Protein AF-A0A4Z0NTD2-F1 (afdb_monomer_lite)

pLDDT: mean 90.2, std 16.69, range [30.52, 98.62]

Radius of gyration: 15.89 Å; chains: 1; bounding box: 42×33×43 Å

Secondary structure (DSSP, 8-state):
-HHHHHHHHHTTS---HHHHHHH-HHHHHHHHTTSSSSHHHHIIIIITTTT--SS-----HHHHHHH-HHHHHHHHTTSSS-HHHHIIIIITTTT--SSTT--S----SS-------

Foldseek 3Di:
DPLVVQLVLLLPQDADQVQQCVV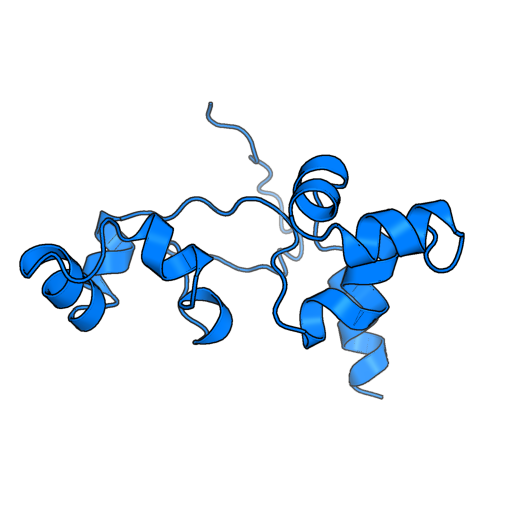PVVVVVCCVVVVAVTSSRCCSVPVVVVLHDRDQDAAPQVQQCVVPVVVVVCCVVVVDVGSSRCCNPPCVVVVHDRDPPDDSRCPDPDDDDPDPD

Organism: NCBI:txid1141884

Sequence (117 aa):
MFFGILQQMLQHVPVDEVWYLDRHRDVQEAVAAGAFASAKDHFVKHGYFEGKLPYAIPVDEAFYLDAYPDVREAIRTGAIASAQLHFLQSGYKEGRVPHAGFSLFTLDRGQHDPAAA

Structure (mmCIF, N/CA/C/O backbone):
data_AF-A0A4Z0NTD2-F1
#
_entry.id   AF-A0A4Z0NTD2-F1
#
loop_
_atom_site.group_PDB
_atom_site.id
_atom_site.type_symbol
_atom_site.label_atom_id
_atom_site.label_alt_id
_atom_site.label_comp_id
_atom_site.label_asym_id
_atom_site.label_entity_id
_atom_site.label_seq_id
_atom_site.pdbx_PDB_ins_code
_atom_site.Cartn_x
_atom_site.Cartn_y
_atom_site.Cartn_z
_atom_site.occupancy
_atom_site.B_iso_or_equiv
_atom_site.auth_seq_id
_atom_site.auth_comp_id
_atom_site.auth_asym_id
_atom_site.auth_atom_id
_atom_site.pdbx_PDB_model_num
ATOM 1 N N . MET A 1 1 ? 21.279 13.776 -4.341 1.00 68.50 1 MET A N 1
ATOM 2 C CA . MET A 1 1 ? 21.932 12.832 -3.405 1.00 68.50 1 MET A CA 1
ATOM 3 C C . MET A 1 1 ? 20.939 11.966 -2.620 1.00 68.50 1 MET A C 1
ATOM 5 O O . MET A 1 1 ? 21.203 10.782 -2.528 1.00 68.50 1 MET A O 1
ATOM 9 N N . PHE A 1 2 ? 19.792 12.464 -2.127 1.00 74.44 2 PHE A N 1
ATOM 10 C CA . PHE A 1 2 ? 18.828 11.644 -1.354 1.00 74.44 2 PHE A CA 1
ATOM 11 C C . PHE A 1 2 ? 17.975 10.664 -2.193 1.00 74.44 2 PHE A C 1
ATOM 13 O O . PHE A 1 2 ? 17.858 9.495 -1.843 1.00 74.44 2 PHE A O 1
ATOM 20 N N . PHE A 1 3 ? 17.434 11.112 -3.333 1.00 80.31 3 PHE A N 1
ATOM 21 C CA . PHE A 1 3 ? 16.529 10.304 -4.170 1.00 80.31 3 PHE A CA 1
ATOM 22 C C . PHE A 1 3 ? 17.156 8.983 -4.654 1.00 80.31 3 PHE A C 1
ATOM 24 O O . PHE A 1 3 ? 16.527 7.934 -4.573 1.00 80.31 3 PHE A O 1
ATOM 31 N N . GLY A 1 4 ? 18.427 9.010 -5.069 1.00 85.00 4 GLY A N 1
ATOM 32 C CA . GLY A 1 4 ? 19.141 7.805 -5.506 1.00 85.00 4 GLY A CA 1
ATOM 33 C C . GLY A 1 4 ? 19.393 6.796 -4.381 1.00 85.00 4 GLY A C 1
ATOM 34 O O . GLY A 1 4 ? 19.269 5.597 -4.607 1.00 85.00 4 GLY A O 1
ATOM 35 N N . ILE A 1 5 ? 19.675 7.265 -3.157 1.00 88.69 5 ILE A N 1
ATOM 36 C CA . ILE A 1 5 ? 19.852 6.381 -1.990 1.00 88.69 5 ILE A CA 1
ATOM 37 C C . ILE A 1 5 ? 18.536 5.669 -1.675 1.00 88.69 5 ILE A C 1
ATOM 39 O O . ILE A 1 5 ? 18.520 4.457 -1.478 1.00 88.69 5 ILE A O 1
ATOM 43 N N . LEU A 1 6 ? 17.421 6.404 -1.690 1.00 89.88 6 LEU A N 1
ATOM 44 C CA . LEU A 1 6 ? 16.105 5.825 -1.444 1.00 89.88 6 LEU A CA 1
ATOM 45 C C . LEU A 1 6 ? 15.725 4.794 -2.513 1.00 89.88 6 LEU A C 1
ATOM 47 O O . LEU A 1 6 ? 15.288 3.701 -2.166 1.00 89.88 6 LEU A O 1
ATOM 51 N N . GLN A 1 7 ? 15.943 5.089 -3.797 1.00 91.12 7 GLN A N 1
ATOM 52 C CA . GLN A 1 7 ? 15.717 4.107 -4.863 1.00 91.12 7 GLN A CA 1
ATOM 53 C C . GLN A 1 7 ? 16.568 2.851 -4.671 1.00 91.12 7 GLN A C 1
ATOM 55 O O . GLN A 1 7 ? 16.072 1.745 -4.870 1.00 91.12 7 GLN A O 1
ATOM 60 N N . GLN A 1 8 ? 17.816 2.994 -4.223 1.00 91.06 8 GLN A N 1
ATOM 61 C CA . GLN A 1 8 ? 18.668 1.848 -3.929 1.00 91.06 8 GLN A CA 1
ATOM 62 C C . GLN A 1 8 ? 18.148 1.019 -2.749 1.00 91.06 8 GLN A C 1
ATOM 64 O O . GLN A 1 8 ? 18.185 -0.205 -2.806 1.00 91.06 8 GLN A O 1
ATOM 69 N N . MET A 1 9 ? 17.576 1.648 -1.721 1.00 91.56 9 MET A N 1
ATOM 70 C CA . MET A 1 9 ? 16.888 0.921 -0.648 1.00 91.56 9 MET A CA 1
ATOM 71 C C . MET A 1 9 ? 15.627 0.210 -1.155 1.00 91.56 9 MET A C 1
ATOM 73 O O . MET A 1 9 ? 15.386 -0.942 -0.804 1.00 91.56 9 MET A O 1
ATOM 77 N N . LEU A 1 10 ? 14.852 0.858 -2.029 1.00 93.69 10 LEU A N 1
ATOM 78 C CA . LEU A 1 10 ? 13.655 0.272 -2.637 1.00 93.69 10 LEU A CA 1
ATOM 79 C C . LEU A 1 10 ? 13.974 -0.961 -3.491 1.00 93.69 10 LEU A C 1
ATOM 81 O O . LEU A 1 10 ? 13.126 -1.847 -3.606 1.00 93.69 10 LEU A O 1
ATOM 85 N N . GLN A 1 11 ? 15.191 -1.083 -4.035 1.00 93.19 11 GLN A N 1
ATOM 86 C CA . GLN A 1 11 ? 15.626 -2.307 -4.720 1.00 93.19 11 GLN A CA 1
ATOM 87 C C . GLN A 1 11 ? 15.611 -3.538 -3.803 1.00 93.19 11 GLN A C 1
ATOM 89 O O . GLN A 1 11 ? 15.371 -4.640 -4.287 1.00 93.19 11 GLN A O 1
ATOM 94 N N . HIS A 1 12 ? 15.737 -3.369 -2.487 1.00 92.00 12 HIS A N 1
ATOM 95 C CA . HIS A 1 12 ? 15.694 -4.477 -1.529 1.00 92.00 12 HIS A CA 1
ATOM 96 C C . HIS A 1 12 ? 14.287 -4.812 -1.010 1.00 92.00 12 HIS A C 1
ATOM 98 O O . HIS A 1 12 ? 14.110 -5.830 -0.352 1.00 92.00 12 HIS A O 1
ATOM 104 N N . VAL A 1 13 ? 13.273 -4.002 -1.327 1.00 93.12 13 VAL A N 1
ATOM 105 C CA . VAL A 1 13 ? 11.882 -4.265 -0.920 1.00 93.12 13 VAL A CA 1
ATOM 106 C C . VAL A 1 13 ? 11.290 -5.385 -1.784 1.00 93.12 13 VAL A C 1
ATOM 108 O O . VAL A 1 13 ? 11.265 -5.225 -3.002 1.00 93.12 13 VAL A O 1
ATOM 111 N N . PRO A 1 14 ? 10.800 -6.508 -1.242 1.00 94.06 14 PRO A N 1
ATOM 112 C CA . PRO A 1 14 ? 10.147 -7.517 -2.074 1.00 94.06 14 PRO A CA 1
ATOM 113 C C . PRO A 1 14 ? 8.936 -6.908 -2.797 1.00 94.06 14 PRO A C 1
ATOM 115 O O . PRO A 1 14 ? 8.257 -6.046 -2.250 1.00 94.06 14 PRO A O 1
ATOM 118 N N . VAL A 1 15 ? 8.691 -7.320 -4.040 1.00 96.31 15 VAL A N 1
ATOM 119 C CA . VAL A 1 15 ? 7.509 -6.928 -4.821 1.00 96.31 15 VAL A CA 1
ATOM 120 C C . VAL A 1 15 ? 6.876 -8.208 -5.333 1.00 96.31 15 VAL A C 1
ATOM 122 O O . VAL A 1 15 ? 7.556 -9.017 -5.963 1.00 96.31 15 VAL A O 1
ATOM 125 N N . ASP A 1 16 ? 5.593 -8.394 -5.048 1.00 97.62 16 ASP A N 1
ATOM 126 C CA . ASP A 1 16 ? 4.817 -9.480 -5.634 1.00 97.62 16 ASP A CA 1
ATOM 127 C C . ASP A 1 16 ? 4.374 -9.041 -7.031 1.00 97.62 16 ASP A C 1
ATOM 129 O O . ASP A 1 16 ? 3.454 -8.239 -7.189 1.00 97.62 16 ASP A O 1
ATOM 133 N N . GLU A 1 17 ? 5.079 -9.539 -8.045 1.00 96.94 17 GLU A N 1
ATOM 134 C CA . GLU A 1 17 ? 4.854 -9.190 -9.449 1.00 96.94 17 GLU A CA 1
ATOM 135 C C . GLU A 1 17 ? 3.402 -9.442 -9.880 1.00 96.94 17 GLU A C 1
ATOM 137 O O . GLU A 1 17 ? 2.785 -8.584 -10.510 1.00 96.94 17 GLU A O 1
ATOM 142 N N . VAL A 1 18 ? 2.820 -10.586 -9.513 1.00 97.56 18 VAL A N 1
ATOM 143 C CA . VAL A 1 18 ? 1.462 -10.943 -9.947 1.00 97.56 18 VAL A CA 1
ATOM 144 C C . VAL A 1 18 ? 0.441 -10.061 -9.242 1.00 97.56 18 VAL A C 1
ATOM 146 O O . VAL A 1 18 ? -0.410 -9.456 -9.894 1.00 97.56 18 VAL A O 1
ATOM 149 N N . TRP A 1 19 ? 0.548 -9.941 -7.919 1.00 96.88 19 TRP A N 1
ATOM 150 C CA . TRP A 1 19 ? -0.380 -9.148 -7.116 1.00 96.88 19 TRP A CA 1
ATOM 151 C C . TRP A 1 19 ? -0.364 -7.668 -7.501 1.00 96.88 19 TRP A C 1
ATOM 153 O O . TRP A 1 19 ? -1.415 -7.021 -7.546 1.00 96.88 19 TRP A O 1
ATOM 163 N N . TYR A 1 20 ? 0.827 -7.132 -7.774 1.00 97.94 20 TYR A N 1
ATOM 164 C CA . TYR A 1 20 ? 1.011 -5.730 -8.119 1.00 97.94 20 TYR A CA 1
ATOM 165 C C . TYR A 1 20 ? 0.393 -5.403 -9.477 1.00 97.94 20 TYR A C 1
ATOM 167 O O . TYR A 1 20 ? -0.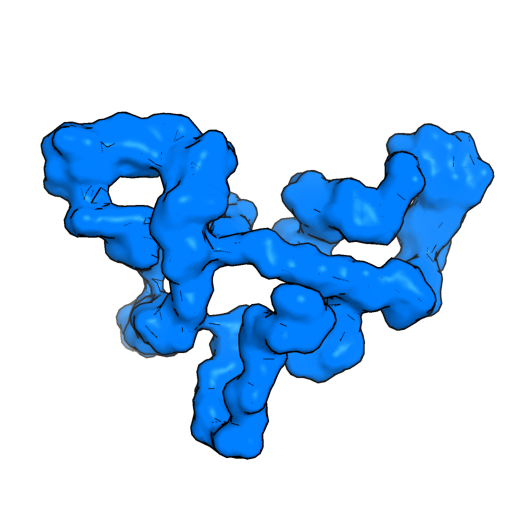343 -4.424 -9.596 1.00 97.94 20 TYR A O 1
ATOM 175 N N . LEU A 1 21 ? 0.654 -6.228 -10.495 1.00 97.81 21 LEU A N 1
ATOM 176 C CA . LEU A 1 21 ? 0.136 -6.000 -11.846 1.00 97.81 21 LEU A CA 1
ATOM 177 C C . LEU A 1 21 ? -1.377 -6.228 -11.928 1.00 97.81 21 LEU A C 1
ATOM 179 O O . LEU A 1 21 ? -2.058 -5.476 -12.618 1.00 97.81 21 LEU A O 1
ATOM 183 N N . ASP A 1 22 ? -1.919 -7.192 -11.178 1.00 97.31 22 ASP A N 1
ATOM 184 C CA . ASP A 1 22 ? -3.369 -7.423 -11.085 1.00 97.31 22 ASP A CA 1
ATOM 185 C C . ASP A 1 22 ? -4.122 -6.200 -10.523 1.00 97.31 22 ASP A C 1
ATOM 187 O O . ASP A 1 22 ? -5.214 -5.855 -10.973 1.00 97.31 22 ASP A O 1
ATOM 191 N N . ARG A 1 23 ? -3.509 -5.475 -9.578 1.00 95.25 23 ARG A N 1
ATOM 192 C CA . ARG A 1 23 ? -4.085 -4.257 -8.975 1.00 95.25 23 ARG A CA 1
ATOM 193 C C . ARG A 1 23 ? -3.830 -2.979 -9.759 1.00 95.25 23 ARG A C 1
ATOM 195 O O . ARG A 1 23 ? -4.528 -1.985 -9.548 1.00 95.25 23 ARG A O 1
ATOM 202 N N . HIS A 1 24 ? -2.832 -2.986 -10.629 1.00 96.69 24 HIS A N 1
ATOM 203 C CA . HIS A 1 24 ? -2.382 -1.819 -11.373 1.00 96.69 24 HIS A CA 1
ATOM 204 C C . HIS A 1 24 ? -2.329 -2.159 -12.858 1.00 96.69 24 HIS A C 1
ATOM 206 O O . HIS A 1 24 ? -1.262 -2.355 -13.440 1.00 96.69 24 HIS A O 1
ATOM 212 N N . ARG A 1 25 ? -3.517 -2.246 -13.467 1.00 97.19 25 ARG A N 1
ATOM 213 C CA . ARG A 1 25 ? -3.686 -2.605 -14.880 1.00 97.19 25 ARG A CA 1
ATOM 214 C C . ARG A 1 25 ? -2.934 -1.664 -15.825 1.00 97.19 25 ARG A C 1
ATOM 216 O O . ARG A 1 25 ? -2.383 -2.111 -16.822 1.00 97.19 25 ARG A O 1
ATOM 223 N N . ASP A 1 26 ? -2.866 -0.383 -15.485 1.00 97.62 26 ASP A N 1
ATOM 224 C CA . ASP A 1 26 ? -2.050 0.614 -16.180 1.00 97.62 26 ASP A CA 1
ATOM 225 C C . ASP A 1 26 ? -0.561 0.228 -16.191 1.00 97.62 26 ASP A C 1
ATOM 227 O O . ASP A 1 26 ? 0.102 0.300 -17.226 1.00 97.62 26 ASP A O 1
ATOM 231 N N . VAL A 1 27 ? -0.046 -0.263 -15.062 1.00 98.06 27 VAL A N 1
ATOM 232 C CA . VAL A 1 27 ? 1.333 -0.751 -14.961 1.00 98.06 27 VAL A CA 1
ATOM 233 C C . VAL A 1 27 ? 1.507 -2.069 -15.708 1.00 98.06 27 VAL A C 1
ATOM 235 O O . VAL A 1 27 ? 2.516 -2.250 -16.384 1.00 98.06 27 VAL A O 1
ATOM 238 N N . GLN A 1 28 ? 0.531 -2.976 -15.638 1.00 98.38 28 GLN A N 1
ATOM 239 C CA . GLN A 1 28 ? 0.535 -4.221 -16.410 1.00 98.38 28 GLN A CA 1
ATOM 240 C C . GLN A 1 28 ? 0.671 -3.958 -17.912 1.00 98.38 28 GLN A C 1
ATOM 242 O O . GLN A 1 28 ? 1.516 -4.563 -18.572 1.00 98.38 28 GLN A O 1
ATOM 247 N N . GLU A 1 29 ? -0.121 -3.029 -18.441 1.00 98.25 29 GLU A N 1
ATOM 248 C CA . GLU A 1 29 ? -0.073 -2.625 -19.845 1.00 98.25 29 GLU A CA 1
ATOM 249 C C . GLU A 1 29 ? 1.272 -1.962 -20.188 1.00 98.25 29 GLU A C 1
ATOM 251 O O . GLU A 1 29 ? 1.871 -2.278 -21.217 1.00 98.25 29 GLU A O 1
ATOM 256 N N . ALA A 1 30 ? 1.805 -1.116 -19.302 1.00 98.06 30 ALA A N 1
ATOM 257 C CA . ALA A 1 30 ? 3.108 -0.481 -19.489 1.00 98.06 30 ALA A CA 1
ATOM 258 C C . ALA A 1 30 ? 4.278 -1.486 -19.481 1.00 98.06 30 ALA A C 1
ATOM 260 O O . ALA A 1 30 ? 5.200 -1.362 -20.290 1.00 98.06 30 ALA A O 1
ATOM 261 N N . VAL A 1 31 ? 4.241 -2.502 -18.612 1.00 98.12 31 VAL A N 1
ATOM 262 C CA . VAL A 1 31 ? 5.222 -3.602 -18.595 1.00 98.12 31 VAL A CA 1
ATOM 263 C C . VAL A 1 31 ? 5.118 -4.424 -19.881 1.00 98.12 31 VAL A C 1
ATOM 265 O O . VAL A 1 31 ? 6.132 -4.682 -20.525 1.00 98.12 31 VAL A O 1
ATOM 268 N N . ALA A 1 32 ? 3.904 -4.775 -20.317 1.00 97.88 32 ALA A N 1
ATOM 269 C CA . ALA A 1 32 ? 3.688 -5.519 -21.560 1.00 97.88 32 ALA A CA 1
ATOM 270 C C . ALA A 1 32 ? 4.162 -4.748 -22.809 1.00 97.88 32 ALA A C 1
ATOM 272 O O . ALA A 1 32 ? 4.662 -5.351 -23.757 1.00 97.88 32 ALA A O 1
ATOM 273 N N . ALA A 1 33 ? 4.048 -3.417 -22.797 1.00 98.12 33 ALA A N 1
ATOM 274 C CA . ALA A 1 33 ? 4.565 -2.534 -23.841 1.00 98.12 33 ALA A CA 1
ATOM 275 C C . ALA A 1 33 ? 6.087 -2.289 -23.754 1.00 98.12 33 ALA A C 1
ATOM 277 O O . ALA A 1 33 ? 6.643 -1.597 -24.608 1.00 98.12 33 ALA A O 1
ATOM 278 N N . GLY A 1 34 ? 6.769 -2.826 -22.735 1.00 97.81 34 GLY A N 1
ATOM 279 C CA . GLY A 1 34 ? 8.210 -2.671 -22.528 1.00 97.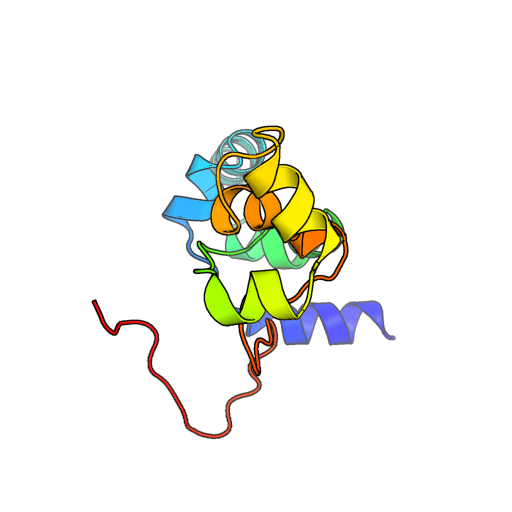81 34 GLY A CA 1
ATOM 280 C C . GLY A 1 34 ? 8.638 -1.318 -21.951 1.00 97.81 34 GLY A C 1
ATOM 281 O O . GLY A 1 34 ? 9.829 -1.012 -21.951 1.00 97.81 34 GLY A O 1
ATOM 282 N N . ALA A 1 35 ? 7.703 -0.501 -21.453 1.00 98.12 35 ALA A N 1
ATOM 283 C CA . ALA A 1 35 ? 8.024 0.768 -20.792 1.00 98.12 35 ALA A CA 1
ATOM 284 C C . ALA A 1 35 ? 8.692 0.557 -19.420 1.00 98.12 35 ALA A C 1
ATOM 286 O O . ALA A 1 35 ? 9.510 1.373 -18.995 1.00 98.12 35 ALA A O 1
ATOM 287 N N . PHE A 1 36 ? 8.376 -0.559 -18.758 1.00 98.12 36 PHE A N 1
ATOM 288 C CA . PHE A 1 36 ? 9.029 -1.027 -17.537 1.00 98.12 36 PHE A CA 1
ATOM 289 C C . PHE A 1 36 ? 9.465 -2.476 -17.705 1.00 98.12 36 PHE A C 1
ATOM 291 O O . PHE A 1 36 ? 8.774 -3.263 -18.348 1.00 98.12 36 PHE A O 1
ATOM 298 N N . ALA A 1 37 ? 10.597 -2.838 -17.100 1.00 97.94 37 ALA A N 1
ATOM 299 C CA . ALA A 1 37 ? 11.102 -4.207 -17.191 1.00 97.94 37 ALA A CA 1
ATOM 300 C C . ALA A 1 37 ? 10.247 -5.209 -16.391 1.00 97.94 37 ALA A C 1
ATOM 302 O O . ALA A 1 37 ? 10.169 -6.377 -16.763 1.00 97.94 37 ALA A O 1
ATOM 303 N N . SER A 1 38 ? 9.630 -4.760 -15.291 1.00 98.25 38 SER A N 1
ATOM 304 C CA . SER A 1 38 ? 8.746 -5.557 -14.432 1.00 98.25 38 SER A CA 1
ATOM 305 C C . SER A 1 38 ? 7.941 -4.666 -13.467 1.00 98.25 38 SER A C 1
ATOM 307 O O . SER A 1 38 ? 8.137 -3.444 -13.435 1.00 98.25 38 SER A O 1
ATOM 309 N N . ALA A 1 39 ? 7.069 -5.255 -12.641 1.00 97.94 39 ALA A N 1
ATOM 310 C CA . ALA A 1 39 ? 6.380 -4.551 -11.557 1.00 97.94 39 ALA A CA 1
ATOM 311 C C . ALA A 1 39 ? 7.369 -3.961 -10.550 1.00 97.94 39 ALA A C 1
ATOM 313 O O . ALA A 1 39 ? 7.204 -2.825 -10.105 1.00 97.94 39 ALA A O 1
ATOM 314 N N . LYS A 1 40 ? 8.433 -4.705 -10.221 1.00 97.69 40 LYS A N 1
ATOM 315 C CA . LYS A 1 40 ? 9.531 -4.224 -9.378 1.00 97.69 40 LYS A CA 1
ATOM 316 C C . LYS A 1 40 ? 10.185 -2.968 -9.949 1.00 97.69 40 LYS A C 1
ATOM 318 O O . LYS A 1 40 ? 10.400 -2.009 -9.206 1.00 97.69 40 LYS A O 1
ATOM 323 N N . ASP A 1 41 ? 10.475 -2.954 -11.249 1.00 98.19 41 ASP A N 1
ATOM 324 C CA . ASP A 1 41 ? 11.069 -1.789 -11.913 1.00 98.19 41 ASP A CA 1
ATOM 325 C C . ASP A 1 41 ? 10.153 -0.561 -11.805 1.00 98.19 41 ASP A C 1
ATOM 327 O O . ASP A 1 41 ? 10.592 0.518 -11.393 1.00 98.19 41 ASP A O 1
ATOM 331 N N . HIS A 1 42 ? 8.856 -0.746 -12.074 1.00 98.44 42 HIS A N 1
ATOM 332 C CA . HIS A 1 42 ? 7.860 0.305 -11.881 1.00 98.44 42 HIS A CA 1
ATOM 333 C C . HIS A 1 42 ? 7.800 0.779 -10.423 1.00 98.44 42 HIS A C 1
ATOM 335 O O . HIS A 1 42 ? 7.834 1.980 -10.156 1.00 98.44 42 HIS A O 1
ATOM 341 N N . PHE A 1 43 ? 7.736 -0.142 -9.460 1.00 97.75 43 PHE A N 1
ATOM 342 C CA . PHE A 1 43 ? 7.606 0.188 -8.044 1.00 97.75 43 PHE A CA 1
ATOM 343 C C . PHE A 1 43 ? 8.767 1.050 -7.535 1.00 97.75 43 PHE A C 1
ATOM 345 O O . PHE A 1 43 ? 8.537 2.063 -6.872 1.00 97.75 43 PHE A O 1
ATOM 352 N N . VAL A 1 44 ? 10.007 0.686 -7.877 1.00 96.25 44 VAL A N 1
ATOM 353 C CA . VAL A 1 44 ? 11.201 1.420 -7.431 1.00 96.25 44 VAL A CA 1
ATOM 354 C C . VAL A 1 44 ? 11.300 2.802 -8.081 1.00 96.25 44 VAL A C 1
ATOM 356 O O . VAL A 1 44 ? 11.714 3.767 -7.432 1.00 96.25 44 VAL A O 1
ATOM 359 N N . LYS A 1 45 ? 10.943 2.917 -9.364 1.00 96.00 45 LYS A N 1
ATOM 360 C CA . LYS A 1 45 ? 11.033 4.186 -10.097 1.00 96.00 45 LYS A CA 1
ATOM 361 C C . LYS A 1 45 ? 9.874 5.135 -9.785 1.00 96.00 45 LYS A C 1
ATOM 363 O O . LYS A 1 45 ? 10.104 6.338 -9.687 1.00 96.00 45 LYS A O 1
ATOM 368 N N . HIS A 1 46 ? 8.669 4.597 -9.605 1.00 97.06 46 HIS A N 1
ATOM 369 C CA . HIS A 1 46 ? 7.423 5.362 -9.522 1.00 97.06 46 HIS A CA 1
ATOM 370 C C . HIS A 1 46 ? 6.523 4.899 -8.378 1.00 97.06 46 HIS A C 1
ATOM 372 O O . HIS A 1 46 ? 6.144 5.707 -7.533 1.00 97.06 46 HIS A O 1
ATOM 378 N N . GLY A 1 47 ? 6.214 3.602 -8.311 1.00 96.38 47 GLY A N 1
ATOM 379 C CA . GLY A 1 47 ? 5.129 3.096 -7.471 1.00 96.38 47 GLY A CA 1
ATOM 380 C C . GLY A 1 47 ? 5.231 3.456 -5.988 1.00 96.38 47 GLY A C 1
ATOM 381 O O . GLY A 1 47 ? 4.219 3.807 -5.390 1.00 96.38 47 GLY A O 1
ATOM 382 N N . TYR A 1 48 ? 6.427 3.443 -5.394 1.00 95.00 48 TYR A N 1
ATOM 383 C CA . TYR A 1 48 ? 6.606 3.890 -4.008 1.00 95.00 48 TYR A CA 1
ATOM 384 C C . TYR A 1 48 ? 6.195 5.360 -3.812 1.00 95.00 48 TYR A C 1
ATOM 386 O O . TYR A 1 48 ? 5.473 5.689 -2.873 1.00 95.00 48 TYR A O 1
ATOM 394 N N . PHE A 1 49 ? 6.616 6.243 -4.720 1.00 93.38 49 PHE A N 1
ATOM 395 C CA . PHE A 1 49 ? 6.333 7.682 -4.654 1.00 93.38 49 PHE A CA 1
ATOM 396 C C . PHE A 1 49 ? 4.876 8.015 -4.978 1.00 93.38 49 PHE A C 1
ATOM 398 O O . PHE A 1 49 ? 4.357 9.033 -4.532 1.00 93.38 49 PHE A O 1
ATOM 405 N N . GLU A 1 50 ? 4.205 7.139 -5.717 1.00 94.94 50 GLU A N 1
ATOM 406 C CA . GLU A 1 50 ? 2.770 7.212 -5.989 1.00 94.94 50 GLU A CA 1
ATOM 407 C C . GLU A 1 50 ? 1.918 6.673 -4.831 1.00 94.94 50 GLU A C 1
ATOM 409 O O . GLU A 1 50 ? 0.689 6.677 -4.918 1.00 94.94 50 GLU A O 1
ATOM 414 N N . GLY A 1 51 ? 2.553 6.176 -3.763 1.00 93.56 51 GLY A N 1
ATOM 415 C CA . GLY A 1 51 ? 1.862 5.497 -2.679 1.00 93.56 51 GLY A CA 1
ATOM 416 C C . GLY A 1 51 ? 1.135 4.263 -3.200 1.00 93.56 51 GLY A C 1
ATOM 417 O O . GLY A 1 51 ? -0.073 4.144 -3.022 1.00 93.56 51 GLY A O 1
ATOM 418 N N . LYS A 1 52 ? 1.841 3.368 -3.892 1.00 95.69 52 LYS A N 1
ATOM 419 C CA . LYS A 1 52 ? 1.382 2.001 -4.167 1.00 95.69 52 LYS A CA 1
ATOM 420 C C . LYS A 1 52 ? 2.006 1.055 -3.144 1.00 95.69 52 LYS A C 1
ATOM 422 O O . LYS A 1 52 ? 3.101 1.308 -2.646 1.00 95.69 52 LYS A O 1
ATOM 427 N N . LEU A 1 53 ? 1.320 -0.039 -2.831 1.00 96.00 53 LEU A N 1
ATOM 428 C CA . LEU A 1 53 ? 1.889 -1.116 -2.023 1.00 96.00 53 LEU A CA 1
ATOM 429 C C . LEU A 1 53 ? 2.590 -2.125 -2.942 1.00 96.00 53 LEU A C 1
ATOM 431 O O . LEU A 1 53 ? 2.079 -2.384 -4.028 1.00 96.00 53 LEU A O 1
ATOM 435 N N . PRO A 1 54 ? 3.735 -2.699 -2.546 1.00 96.06 54 PRO A N 1
ATOM 436 C CA . PRO A 1 54 ? 4.452 -3.658 -3.386 1.00 96.06 54 PRO A CA 1
ATOM 437 C C . PRO A 1 54 ? 3.927 -5.100 -3.298 1.00 96.06 54 PRO A C 1
ATOM 439 O O . PRO A 1 54 ? 4.279 -5.921 -4.139 1.00 96.06 54 PRO A O 1
ATOM 442 N N . TYR A 1 55 ? 3.124 -5.423 -2.284 1.00 95.56 55 TYR A N 1
ATOM 443 C CA . TYR A 1 55 ? 2.514 -6.737 -2.059 1.00 95.56 55 TYR A CA 1
ATOM 444 C C . TYR A 1 55 ? 1.340 -6.615 -1.075 1.00 95.56 55 TYR A C 1
ATOM 446 O O . TYR A 1 55 ? 1.102 -5.546 -0.502 1.00 95.56 55 TYR A 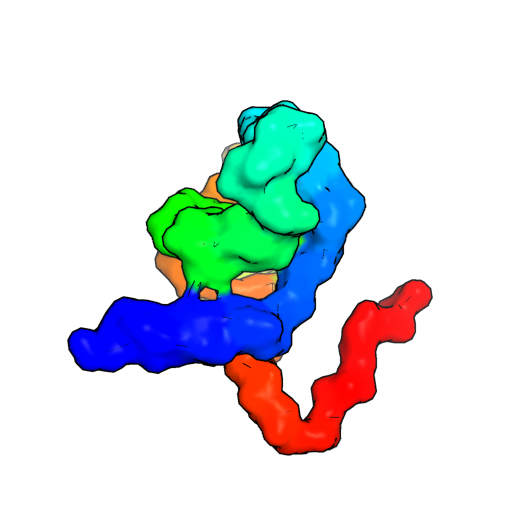O 1
ATOM 454 N N . ALA A 1 56 ? 0.605 -7.711 -0.864 1.00 93.69 56 ALA A N 1
ATOM 455 C CA . ALA A 1 56 ? -0.440 -7.787 0.154 1.00 93.69 56 ALA A CA 1
ATOM 456 C C . ALA A 1 56 ? 0.160 -7.697 1.563 1.00 93.69 56 ALA A C 1
ATOM 458 O O . ALA A 1 56 ? 0.952 -8.551 1.950 1.00 93.69 56 ALA A O 1
ATOM 459 N N . ILE A 1 57 ? -0.253 -6.704 2.350 1.00 95.75 57 ILE A N 1
ATOM 460 C CA . ILE A 1 57 ? 0.229 -6.543 3.725 1.00 95.75 57 ILE A CA 1
ATOM 461 C C . ILE A 1 57 ? -0.910 -6.870 4.698 1.00 95.75 57 ILE A C 1
ATOM 463 O O . ILE A 1 57 ? -1.920 -6.153 4.695 1.00 95.75 57 ILE A O 1
ATOM 467 N N . PRO A 1 58 ? -0.785 -7.944 5.499 1.00 96.69 58 PRO A N 1
ATOM 468 C CA . PRO A 1 58 ? -1.785 -8.291 6.497 1.00 96.69 58 PRO A CA 1
ATOM 469 C C . PRO A 1 58 ? -1.773 -7.277 7.643 1.00 96.69 58 PRO A C 1
ATOM 471 O O . PRO A 1 58 ? -0.717 -6.819 8.081 1.00 96.69 58 PRO A O 1
ATOM 474 N N . VAL A 1 59 ? -2.962 -6.928 8.121 1.00 98.19 59 VAL A N 1
ATOM 475 C CA . VAL A 1 59 ? -3.164 -6.051 9.273 1.00 98.19 59 VAL A CA 1
ATOM 476 C C . VAL A 1 59 ? -3.414 -6.902 10.511 1.00 98.19 59 VAL A C 1
ATOM 478 O O . VAL A 1 59 ? -4.306 -7.748 10.516 1.00 98.19 59 VAL A O 1
ATOM 481 N N . ASP A 1 60 ? -2.662 -6.639 11.577 1.00 98.44 60 ASP A N 1
ATOM 482 C CA . ASP A 1 60 ? -3.031 -7.094 12.916 1.00 98.44 60 ASP A CA 1
ATOM 483 C C . ASP A 1 60 ? -4.149 -6.179 13.415 1.00 98.44 60 ASP A C 1
ATOM 485 O O . ASP A 1 60 ? -3.908 -5.046 13.827 1.00 98.44 60 ASP A O 1
ATOM 489 N N . GLU A 1 61 ? -5.392 -6.650 13.330 1.00 97.81 61 GLU A N 1
ATOM 490 C CA . GLU A 1 61 ? -6.562 -5.838 13.661 1.00 97.81 61 GLU A CA 1
ATOM 491 C C . GLU A 1 61 ? -6.571 -5.386 15.127 1.00 97.81 61 GLU A C 1
ATOM 493 O O . GLU A 1 61 ? -6.950 -4.250 15.408 1.00 97.81 61 GLU A O 1
ATOM 498 N N . ALA A 1 62 ? -6.102 -6.217 16.062 1.00 98.19 62 ALA A N 1
ATOM 499 C CA . ALA A 1 62 ? -6.075 -5.846 17.473 1.00 98.19 62 ALA A CA 1
ATOM 500 C C . ALA A 1 62 ? -5.108 -4.679 17.708 1.00 98.19 62 ALA A C 1
ATOM 502 O O . ALA A 1 62 ? -5.492 -3.671 18.305 1.00 98.19 62 ALA A O 1
ATOM 503 N N . PHE A 1 63 ? -3.888 -4.784 17.175 1.00 98.44 63 PHE A N 1
ATOM 504 C CA . PHE A 1 63 ? -2.912 -3.696 17.210 1.00 98.44 63 PHE A CA 1
ATOM 505 C C . PHE A 1 63 ? -3.433 -2.448 16.489 1.00 98.44 63 PHE A C 1
ATOM 507 O O . PHE A 1 63 ? -3.354 -1.339 17.015 1.00 98.44 63 PHE A O 1
ATOM 514 N N . TYR A 1 64 ? -3.982 -2.621 15.287 1.00 98.50 64 TYR A N 1
ATOM 515 C CA . TYR A 1 64 ? -4.381 -1.515 14.427 1.00 98.50 64 TYR A CA 1
ATOM 516 C C . TYR A 1 64 ? -5.509 -0.698 15.051 1.00 98.50 64 TYR A C 1
ATOM 518 O O . TYR A 1 64 ? -5.437 0.525 15.089 1.00 98.50 64 TYR A O 1
ATOM 526 N N . LEU A 1 65 ? -6.537 -1.354 15.591 1.00 98.50 65 LEU A N 1
ATOM 527 C CA . LEU A 1 65 ? -7.652 -0.653 16.227 1.00 98.50 65 LEU A CA 1
ATOM 528 C C . LEU A 1 65 ? -7.261 -0.014 17.558 1.00 98.50 65 LEU A C 1
ATOM 530 O O . LEU A 1 65 ? -7.904 0.953 17.964 1.00 98.50 65 LEU A O 1
ATOM 534 N N . ASP A 1 66 ? -6.229 -0.526 18.232 1.00 98.44 66 ASP A N 1
ATOM 535 C CA . ASP A 1 66 ? -5.650 0.119 19.411 1.00 98.44 66 ASP A CA 1
ATOM 536 C C . ASP A 1 66 ? -4.847 1.370 19.076 1.00 98.44 66 ASP A C 1
ATOM 538 O O . ASP A 1 66 ? -5.082 2.429 19.659 1.00 98.44 66 ASP A O 1
ATOM 542 N N . ALA A 1 67 ? -3.991 1.282 18.060 1.00 98.31 67 ALA A N 1
ATOM 543 C CA . ALA A 1 67 ? -3.222 2.414 17.563 1.00 98.31 67 ALA A CA 1
ATOM 544 C C . ALA A 1 67 ? -4.102 3.495 16.908 1.00 98.31 67 ALA A C 1
ATOM 546 O O . ALA A 1 67 ? -3.741 4.674 16.925 1.00 98.31 67 ALA A O 1
ATOM 547 N N . TYR A 1 68 ? -5.253 3.111 16.340 1.00 98.50 68 TYR A N 1
ATOM 548 C CA . TYR A 1 68 ? -6.109 3.972 15.519 1.00 98.50 68 TYR A CA 1
ATOM 549 C C . TYR A 1 68 ? -7.579 3.977 15.981 1.00 98.50 68 TYR A C 1
ATOM 551 O O . TYR A 1 68 ? -8.446 3.358 15.348 1.00 98.50 68 TYR A O 1
ATOM 559 N N . PRO A 1 69 ? -7.899 4.707 17.072 1.00 98.44 69 PRO A N 1
ATOM 560 C CA . PRO A 1 69 ? -9.253 4.754 17.628 1.00 98.44 69 PRO A CA 1
ATOM 561 C C . PRO A 1 69 ? -10.320 5.310 16.675 1.00 98.44 69 PRO A C 1
ATOM 563 O O . PRO A 1 69 ? -11.489 4.953 16.794 1.00 98.44 69 PRO A O 1
ATOM 566 N N . ASP A 1 70 ? -9.939 6.164 15.726 1.00 98.56 70 ASP A N 1
ATOM 567 C CA . ASP A 1 70 ? -10.828 6.702 14.694 1.00 98.56 70 ASP A CA 1
ATOM 568 C C . ASP A 1 70 ? -11.305 5.612 13.722 1.00 98.56 70 ASP A C 1
ATOM 570 O O . ASP A 1 70 ? -12.484 5.562 13.375 1.00 98.56 70 ASP A O 1
ATOM 574 N N . VAL A 1 71 ? -10.424 4.675 13.359 1.00 98.44 71 VAL A N 1
ATOM 575 C CA . VAL A 1 71 ? -10.776 3.515 12.525 1.00 98.44 71 VAL A CA 1
ATOM 576 C C . VAL A 1 71 ? -11.666 2.555 13.302 1.00 98.44 71 VAL A C 1
ATOM 578 O O . VAL A 1 71 ? -12.660 2.066 12.768 1.00 98.44 71 VAL A O 1
ATOM 581 N N . ARG A 1 72 ? -11.356 2.321 14.585 1.00 98.62 72 ARG A N 1
ATOM 582 C CA . ARG A 1 72 ? -12.205 1.523 15.484 1.00 98.62 72 ARG A CA 1
ATOM 583 C C . ARG A 1 72 ? -13.628 2.076 15.525 1.00 98.62 72 ARG A C 1
ATOM 585 O O . ARG A 1 72 ? -14.587 1.316 15.411 1.00 98.62 72 ARG A O 1
ATOM 592 N N . GLU A 1 73 ? -13.764 3.389 15.657 1.00 98.62 73 GLU A N 1
ATOM 593 C CA . GLU A 1 73 ? -15.061 4.061 15.682 1.00 98.62 73 GLU A CA 1
ATOM 594 C C . GLU A 1 73 ? -15.779 4.003 14.322 1.00 98.62 73 GLU A C 1
ATOM 596 O O . GLU A 1 73 ? -16.981 3.728 14.262 1.00 98.62 73 GLU A O 1
ATOM 601 N N . ALA A 1 74 ? -15.050 4.177 13.218 1.00 98.25 74 ALA A N 1
ATOM 602 C CA . ALA A 1 74 ? -15.594 4.035 11.869 1.00 98.25 74 ALA A CA 1
ATOM 603 C C . ALA A 1 74 ? -16.118 2.613 11.596 1.00 98.25 74 ALA A C 1
ATOM 605 O O . ALA A 1 74 ? -17.171 2.448 10.982 1.00 98.25 74 ALA A O 1
ATOM 606 N N . ILE A 1 75 ? -15.438 1.580 12.099 1.00 98.25 75 ILE A N 1
ATOM 607 C CA . ILE A 1 75 ? -15.915 0.193 12.004 1.00 98.25 75 ILE A CA 1
ATOM 608 C C . ILE A 1 75 ? -17.141 -0.018 12.893 1.00 98.25 75 ILE A C 1
ATOM 610 O O . ILE A 1 75 ? -18.146 -0.560 12.439 1.00 98.25 75 ILE A O 1
ATOM 614 N N . ARG A 1 76 ? -17.106 0.464 14.142 1.00 98.31 76 ARG A N 1
ATOM 615 C CA . ARG A 1 76 ? -18.230 0.344 15.086 1.00 98.31 76 ARG A CA 1
ATOM 616 C C . ARG A 1 76 ? -19.518 0.978 14.551 1.00 98.31 76 ARG A C 1
ATOM 618 O O . ARG A 1 76 ? -20.608 0.482 14.824 1.00 98.31 76 ARG A O 1
ATOM 625 N N . THR A 1 77 ? -19.399 2.077 13.813 1.00 98.25 77 THR A N 1
ATOM 626 C CA . THR A 1 77 ? -20.528 2.784 13.185 1.00 98.25 77 THR A CA 1
ATOM 627 C C . THR A 1 77 ? -20.910 2.228 11.811 1.00 98.25 77 THR A C 1
ATOM 629 O O . THR A 1 77 ? -21.903 2.669 11.235 1.00 98.25 77 THR A O 1
ATOM 632 N N . GLY A 1 78 ? -20.163 1.250 11.290 1.00 97.69 78 GLY A N 1
ATOM 633 C CA . GLY A 1 78 ? -20.398 0.639 9.982 1.00 97.69 78 GLY A CA 1
ATOM 634 C C . GLY A 1 78 ? -19.959 1.496 8.792 1.00 97.69 78 GLY A C 1
ATOM 635 O O . GLY A 1 78 ? -20.283 1.160 7.657 1.00 97.69 78 GLY A O 1
ATOM 636 N N . ALA A 1 79 ? -19.224 2.588 9.021 1.00 97.88 79 ALA A N 1
ATOM 637 C CA . ALA A 1 79 ? -18.668 3.421 7.955 1.00 97.88 79 ALA A CA 1
ATOM 638 C C . ALA A 1 79 ? -17.554 2.699 7.174 1.00 97.88 79 ALA A C 1
ATOM 640 O O . ALA A 1 79 ? -17.350 2.973 5.993 1.00 97.88 79 ALA A O 1
ATOM 641 N N . ILE A 1 80 ? -16.844 1.768 7.823 1.00 97.19 80 ILE A N 1
ATOM 642 C CA . ILE A 1 80 ? -15.810 0.923 7.216 1.00 97.19 80 ILE A CA 1
ATOM 643 C C . ILE A 1 80 ? -16.030 -0.530 7.641 1.00 97.19 80 ILE A C 1
ATOM 645 O O . ILE A 1 80 ? -16.406 -0.797 8.776 1.00 97.19 80 ILE A O 1
ATOM 649 N N . ALA A 1 81 ? -15.778 -1.480 6.738 1.00 97.50 81 ALA A N 1
ATOM 650 C CA . ALA A 1 81 ? -16.035 -2.895 6.999 1.00 97.50 81 ALA A CA 1
ATOM 651 C C . ALA A 1 81 ? -14.987 -3.585 7.897 1.00 97.50 81 ALA A C 1
ATOM 653 O O . ALA A 1 81 ? -15.339 -4.512 8.617 1.00 97.50 81 ALA A O 1
ATOM 654 N N . SER A 1 82 ? -13.709 -3.189 7.833 1.00 98.25 82 SER A N 1
ATOM 655 C CA . SER A 1 82 ? -12.627 -3.803 8.623 1.00 98.25 82 SER A CA 1
ATOM 656 C C . SER A 1 82 ? -11.360 -2.944 8.679 1.00 98.25 82 SER A C 1
ATOM 658 O O . SER A 1 82 ? -11.170 -2.046 7.850 1.00 98.25 82 SER A O 1
ATOM 660 N N . ALA A 1 83 ? -10.452 -3.258 9.613 1.00 98.31 83 ALA A N 1
ATOM 661 C CA . ALA A 1 83 ? -9.140 -2.609 9.694 1.00 98.31 83 ALA A CA 1
ATOM 662 C C . ALA A 1 83 ? -8.298 -2.856 8.431 1.00 98.31 83 ALA A C 1
ATOM 664 O O . ALA A 1 83 ? -7.662 -1.939 7.908 1.00 98.31 83 ALA A O 1
ATOM 665 N N . GLN A 1 84 ? -8.355 -4.080 7.895 1.00 98.38 84 GLN A N 1
ATOM 666 C CA . GLN A 1 84 ? -7.680 -4.453 6.651 1.00 98.38 84 GLN A CA 1
ATOM 667 C C . GLN A 1 84 ? -8.150 -3.593 5.473 1.00 98.38 84 GLN A C 1
ATOM 669 O O . GLN A 1 84 ? -7.327 -3.134 4.678 1.00 98.38 84 GLN A O 1
ATOM 674 N N . LEU A 1 85 ? -9.462 -3.358 5.362 1.00 97.44 85 LEU A N 1
ATOM 675 C CA . LEU A 1 85 ? -10.020 -2.534 4.295 1.00 97.44 85 LEU A CA 1
ATOM 676 C C . LEU A 1 85 ? -9.556 -1.081 4.424 1.00 97.44 85 LEU A C 1
ATOM 678 O O . LEU A 1 85 ? -9.088 -0.516 3.436 1.00 97.44 85 LEU A O 1
ATOM 682 N N . HIS A 1 86 ? -9.624 -0.507 5.632 1.00 98.25 86 HIS A N 1
ATOM 683 C CA . HIS A 1 86 ? -9.123 0.846 5.881 1.00 98.25 86 HIS A CA 1
ATOM 684 C C . HIS A 1 86 ? -7.655 0.977 5.473 1.00 98.25 86 HIS A C 1
ATOM 686 O O . HIS A 1 86 ? -7.292 1.873 4.709 1.00 98.25 86 HIS A O 1
ATOM 692 N N . PHE A 1 87 ? -6.808 0.055 5.944 1.00 98.00 87 PHE A N 1
ATOM 693 C CA . PHE A 1 87 ? -5.384 0.090 5.647 1.00 98.00 87 PHE A CA 1
ATOM 694 C C . PHE A 1 87 ? -5.124 0.076 4.143 1.00 98.00 87 PHE A C 1
ATOM 696 O O . PHE A 1 87 ? -4.420 0.956 3.660 1.00 98.00 87 PHE A O 1
ATOM 703 N N . LEU A 1 88 ? -5.731 -0.864 3.407 1.00 94.50 88 LEU A N 1
ATOM 704 C CA . LEU A 1 88 ? -5.543 -1.023 1.960 1.00 94.50 88 LEU A CA 1
ATOM 705 C C . LEU A 1 88 ? -6.099 0.137 1.126 1.00 94.50 88 LEU A C 1
ATOM 707 O O . LEU A 1 88 ? -5.626 0.352 0.011 1.00 94.50 88 LEU A O 1
ATOM 711 N N . GLN A 1 89 ? -7.108 0.859 1.612 1.00 94.06 89 GLN A N 1
ATOM 712 C CA . GLN A 1 89 ? -7.703 1.974 0.871 1.00 94.06 89 GLN A CA 1
ATOM 713 C C . GLN A 1 89 ? -6.977 3.296 1.128 1.00 94.06 89 GLN A C 1
ATOM 715 O O . GLN A 1 89 ? -6.719 4.046 0.181 1.00 94.06 89 GLN A O 1
ATOM 720 N N . SER A 1 90 ? -6.627 3.577 2.384 1.00 95.19 90 SER A N 1
ATOM 721 C CA . SER A 1 90 ? -6.057 4.870 2.770 1.00 95.19 90 SER A CA 1
ATOM 722 C C . SER A 1 90 ? -5.004 4.786 3.869 1.00 95.19 90 SER A C 1
ATOM 724 O O . SER A 1 90 ? -4.035 5.542 3.816 1.00 95.19 90 SER A O 1
ATOM 726 N N . GLY A 1 91 ? -5.111 3.843 4.809 1.00 96.69 91 GLY A N 1
ATOM 727 C CA . GLY A 1 91 ? -4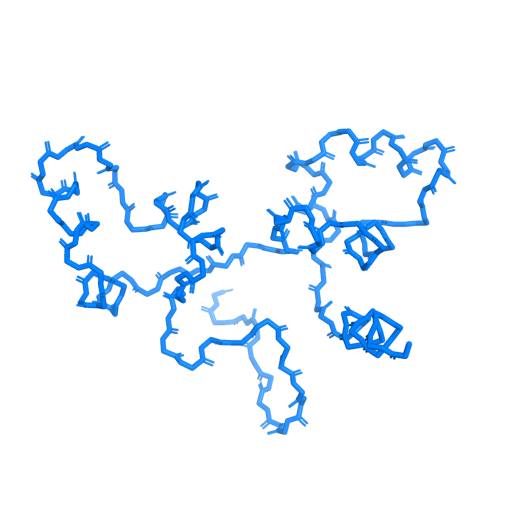.257 3.826 5.997 1.00 96.69 91 GLY A CA 1
ATOM 728 C C . GLY A 1 91 ? -2.754 3.828 5.698 1.00 96.69 91 GLY A C 1
ATOM 729 O O . GLY A 1 91 ? -2.019 4.582 6.330 1.00 96.69 91 GLY A O 1
ATOM 730 N N . TYR A 1 92 ? -2.273 3.072 4.705 1.00 94.88 92 TYR A N 1
ATOM 731 C CA . TYR A 1 92 ? -0.843 3.111 4.360 1.00 94.88 92 TYR A CA 1
ATOM 732 C C . TYR A 1 92 ? -0.406 4.455 3.744 1.00 94.88 92 TYR A C 1
ATOM 734 O O . TYR A 1 92 ? 0.728 4.882 3.949 1.00 94.88 92 TYR A O 1
ATOM 742 N N . LYS A 1 93 ? -1.295 5.149 3.016 1.00 94.44 93 LYS A N 1
ATOM 743 C CA . LYS A 1 93 ? -1.028 6.487 2.448 1.00 94.44 93 LYS A CA 1
ATOM 744 C C . LYS A 1 93 ? -1.010 7.562 3.528 1.00 94.44 93 LYS A C 1
ATOM 746 O O . LYS A 1 93 ? -0.295 8.548 3.404 1.00 94.44 93 LYS A O 1
ATOM 751 N N . GLU A 1 94 ? -1.773 7.344 4.592 1.00 95.69 94 GLU A N 1
ATOM 752 C CA . GLU A 1 94 ? -1.767 8.162 5.805 1.00 95.69 94 GLU A CA 1
ATOM 753 C C . GLU A 1 94 ? -0.525 7.909 6.682 1.00 95.69 94 GLU A C 1
ATOM 755 O O . GLU A 1 94 ? -0.343 8.577 7.696 1.00 95.69 94 GLU A O 1
ATOM 760 N N . GLY A 1 95 ? 0.335 6.949 6.319 1.00 94.12 95 GLY A N 1
ATOM 761 C CA . GLY A 1 95 ? 1.518 6.578 7.097 1.00 94.12 95 GLY A CA 1
ATOM 762 C C . GLY A 1 95 ? 1.215 5.694 8.309 1.00 94.12 95 GLY A C 1
ATOM 763 O O . GLY A 1 95 ? 2.062 5.556 9.192 1.00 94.12 95 GLY A O 1
ATOM 764 N N . ARG A 1 96 ? 0.023 5.088 8.376 1.00 97.06 96 ARG A N 1
ATOM 765 C CA . ARG A 1 96 ? -0.328 4.137 9.436 1.00 97.06 96 ARG A CA 1
ATOM 766 C C . ARG A 1 96 ? 0.416 2.824 9.237 1.00 97.06 96 ARG A C 1
ATOM 768 O O . ARG A 1 96 ? 0.634 2.398 8.106 1.00 97.06 96 ARG A O 1
ATOM 775 N N . VAL A 1 97 ? 0.771 2.166 10.334 1.00 97.00 97 VAL A N 1
ATOM 776 C CA . VAL A 1 97 ? 1.460 0.873 10.326 1.00 97.00 97 VAL A CA 1
ATOM 777 C C . VAL A 1 97 ? 0.460 -0.265 10.573 1.00 97.00 97 VAL A C 1
ATOM 779 O O . VAL A 1 97 ? -0.390 -0.142 11.451 1.00 97.00 97 VAL A O 1
A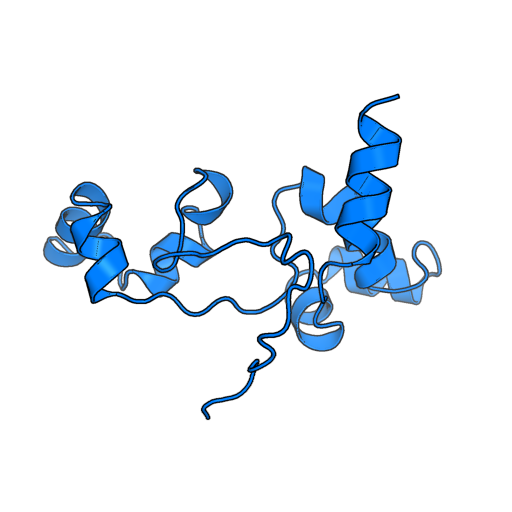TOM 782 N N . PRO A 1 98 ? 0.516 -1.362 9.800 1.00 97.31 98 PRO A N 1
ATOM 783 C CA . PRO A 1 98 ? -0.479 -2.439 9.838 1.00 97.31 98 PRO A CA 1
ATOM 784 C C . PRO A 1 98 ? -0.324 -3.378 11.041 1.00 97.31 98 PRO A C 1
ATOM 786 O O . PRO A 1 98 ? -1.287 -4.027 11.435 1.00 97.31 98 PRO A O 1
ATOM 789 N N . HIS A 1 99 ? 0.874 -3.464 11.614 1.00 97.19 99 HIS A N 1
ATOM 790 C CA . HIS A 1 99 ? 1.183 -4.264 12.796 1.00 97.19 99 HIS A CA 1
ATOM 791 C C . HIS A 1 99 ? 2.436 -3.713 13.492 1.00 97.19 99 HIS A C 1
ATOM 793 O O . HIS A 1 99 ? 3.188 -2.911 12.922 1.00 97.19 99 HIS A O 1
ATOM 799 N N . ALA A 1 100 ? 2.681 -4.156 14.726 1.00 95.00 100 ALA A N 1
ATOM 800 C CA . ALA A 1 100 ? 3.865 -3.767 15.483 1.00 95.00 100 ALA A CA 1
ATOM 801 C C . ALA A 1 100 ? 5.158 -4.131 14.730 1.00 95.00 100 ALA A C 1
ATOM 803 O O . ALA A 1 100 ? 5.263 -5.191 14.112 1.00 95.00 100 ALA A O 1
ATOM 804 N N . GLY A 1 101 ? 6.142 -3.229 14.769 1.00 92.19 101 GLY A N 1
ATOM 805 C CA . GLY A 1 101 ? 7.452 -3.440 14.146 1.00 92.19 101 GLY A CA 1
ATOM 806 C C . GLY A 1 101 ? 7.459 -3.450 12.614 1.00 92.19 101 GLY A C 1
ATOM 807 O O . GLY A 1 101 ? 8.498 -3.751 12.030 1.00 92.19 101 GLY A O 1
ATOM 808 N N . PHE A 1 102 ? 6.343 -3.124 11.952 1.00 93.25 102 PHE A N 1
ATOM 809 C CA . PHE A 1 102 ? 6.293 -3.087 10.495 1.00 93.25 102 PHE A CA 1
ATOM 810 C C . PHE A 1 102 ? 7.307 -2.089 9.917 1.00 93.25 102 PHE A C 1
ATOM 812 O O . PHE A 1 102 ? 7.346 -0.917 10.294 1.00 93.25 102 PHE A O 1
ATOM 819 N N . SER A 1 103 ? 8.082 -2.556 8.942 1.00 90.44 103 SER A N 1
ATOM 820 C CA . SER A 1 103 ? 8.903 -1.729 8.068 1.00 90.44 103 SER A CA 1
ATOM 821 C C . SER A 1 103 ? 8.797 -2.276 6.656 1.00 90.44 103 SER A C 1
ATOM 823 O O . SER A 1 103 ? 8.916 -3.480 6.440 1.00 90.44 103 SER A O 1
ATOM 825 N N . LEU A 1 104 ? 8.625 -1.383 5.685 1.00 88.62 104 LEU A N 1
ATOM 826 C CA . LEU A 1 104 ? 8.761 -1.755 4.281 1.00 88.62 104 LEU A CA 1
ATOM 827 C C . LEU A 1 104 ? 10.229 -1.996 3.905 1.00 88.62 104 LEU A C 1
ATOM 829 O O . LEU A 1 104 ? 10.542 -2.791 3.025 1.00 88.62 104 LEU A O 1
ATOM 833 N N . PHE A 1 105 ? 11.135 -1.309 4.601 1.00 85.06 105 PHE A N 1
ATOM 834 C CA . PHE A 1 105 ? 12.575 -1.423 4.444 1.00 85.06 105 PHE A CA 1
ATOM 835 C C . PHE A 1 105 ? 13.100 -2.360 5.523 1.00 85.06 105 PHE A C 1
ATOM 837 O O . PHE A 1 105 ? 13.683 -1.925 6.521 1.00 85.06 105 PHE A O 1
ATOM 844 N N . THR A 1 106 ? 12.851 -3.655 5.368 1.00 67.12 106 THR A N 1
ATOM 845 C CA . THR A 1 106 ? 13.536 -4.644 6.197 1.00 67.12 106 THR A CA 1
ATOM 846 C C . THR A 1 106 ? 14.966 -4.750 5.685 1.00 67.12 106 THR A C 1
ATOM 848 O O . THR A 1 106 ? 15.259 -5.468 4.733 1.00 67.12 106 THR A O 1
ATOM 851 N N . LEU A 1 107 ? 15.864 -3.969 6.284 1.00 52.81 107 LEU A N 1
ATOM 852 C CA . LEU A 1 107 ? 17.299 -4.180 6.148 1.00 52.81 107 LEU A CA 1
ATOM 853 C C . LEU A 1 107 ? 17.610 -5.421 6.976 1.00 52.81 107 LEU A C 1
ATOM 855 O O . LEU A 1 107 ? 17.563 -5.368 8.203 1.00 52.81 107 LEU A O 1
ATOM 859 N N . ASP A 1 108 ? 17.821 -6.542 6.296 1.00 46.69 108 ASP A N 1
ATOM 860 C CA . ASP A 1 108 ? 18.060 -7.840 6.913 1.00 46.69 108 ASP A CA 1
ATOM 861 C C . ASP A 1 108 ? 19.055 -7.743 8.088 1.00 46.69 108 ASP A C 1
ATOM 863 O O . ASP A 1 108 ? 20.231 -7.409 7.929 1.00 46.69 108 ASP A O 1
ATOM 867 N N . ARG A 1 109 ? 18.559 -8.036 9.292 1.00 46.78 109 ARG A N 1
ATOM 868 C CA . ARG A 1 109 ? 19.353 -8.624 10.372 1.00 46.78 109 ARG A CA 1
ATOM 869 C C . ARG A 1 109 ? 18.684 -9.930 10.789 1.00 46.78 109 ARG A C 1
ATOM 871 O O . ARG A 1 109 ? 18.195 -10.046 11.904 1.00 46.78 109 ARG A O 1
ATOM 878 N N . GLY A 1 110 ? 18.627 -10.889 9.876 1.00 44.12 110 GLY A N 1
ATOM 879 C CA . GLY A 1 110 ? 18.335 -12.288 10.146 1.00 44.12 110 GLY A CA 1
ATOM 880 C C . GLY A 1 110 ? 17.008 -12.548 10.847 1.00 44.12 110 GLY A C 1
ATOM 881 O O . GLY A 1 110 ? 17.016 -13.087 11.949 1.00 44.12 110 GLY A O 1
ATOM 882 N N . GLN A 1 111 ? 15.884 -12.233 10.203 1.00 39.53 111 GLN A N 1
ATOM 883 C CA . GLN A 1 111 ? 14.607 -12.889 10.506 1.00 39.53 111 GLN A CA 1
ATOM 884 C C . GLN A 1 111 ? 13.702 -12.862 9.273 1.00 39.53 111 GLN A C 1
ATOM 886 O O . GLN A 1 111 ? 12.948 -11.929 9.010 1.00 39.53 111 GLN A O 1
ATOM 891 N N . HIS A 1 112 ? 13.869 -13.913 8.480 1.00 38.91 112 HIS A N 1
ATOM 892 C CA . HIS A 1 112 ? 12.988 -14.314 7.403 1.00 38.91 112 HIS A CA 1
ATOM 893 C C . HIS A 1 112 ? 11.850 -15.125 8.030 1.00 38.91 112 HIS A C 1
ATOM 895 O O . HIS A 1 112 ? 12.133 -16.173 8.602 1.00 38.91 112 HIS A O 1
ATOM 901 N N . ASP A 1 113 ? 10.604 -14.666 7.922 1.00 41.62 113 ASP A N 1
ATOM 902 C CA . ASP A 1 113 ? 9.493 -15.597 7.697 1.00 41.62 113 ASP A CA 1
ATOM 903 C C . ASP A 1 113 ? 8.304 -14.899 7.005 1.00 41.62 113 ASP A C 1
ATOM 905 O O . ASP A 1 113 ? 7.489 -14.245 7.659 1.00 41.62 113 ASP A O 1
ATOM 909 N N . PRO A 1 114 ? 8.221 -14.965 5.665 1.00 48.62 114 PRO A N 1
ATOM 910 C CA . PRO A 1 114 ? 7.099 -14.438 4.902 1.00 48.62 114 PRO A CA 1
ATOM 911 C C . PRO A 1 114 ? 5.971 -15.465 4.664 1.00 48.62 114 PRO A C 1
ATOM 913 O O . PRO A 1 114 ? 5.223 -15.280 3.706 1.00 48.62 114 PRO A O 1
ATOM 916 N N . ALA A 1 115 ? 5.827 -16.539 5.463 1.00 33.56 115 ALA A N 1
ATOM 917 C CA . ALA A 1 115 ? 4.752 -17.523 5.252 1.00 33.56 115 ALA A CA 1
ATOM 918 C C . ALA A 1 115 ? 4.421 -18.420 6.471 1.00 33.56 115 ALA A C 1
ATOM 920 O O . ALA A 1 115 ? 4.589 -19.637 6.420 1.00 33.56 115 ALA A O 1
ATOM 921 N N . ALA A 1 116 ? 3.827 -17.861 7.532 1.00 30.52 116 ALA A N 1
ATOM 922 C CA . ALA A 1 116 ? 2.977 -18.652 8.433 1.00 30.52 116 ALA A CA 1
ATOM 923 C C . ALA A 1 116 ? 1.519 -18.655 7.928 1.00 30.52 116 ALA A C 1
ATOM 925 O O . ALA A 1 116 ? 0.644 -18.050 8.547 1.00 30.52 116 ALA A O 1
ATOM 926 N N . ALA A 1 117 ? 1.295 -19.299 6.775 1.00 31.55 117 ALA A N 1
ATOM 927 C CA . ALA A 1 117 ? 0.029 -19.882 6.310 1.00 31.55 117 ALA A CA 1
ATOM 928 C C . ALA A 1 117 ? 0.298 -20.808 5.114 1.00 31.55 117 ALA A C 1
ATOM 930 O O . ALA A 1 117 ? 0.859 -20.314 4.110 1.00 31.55 117 ALA A O 1
#